Protein AF-A0A2E9PRD3-F1 (afdb_monomer_lite)

Radius of gyration: 20.38 Å; chains: 1; bounding box: 33×47×71 Å

Sequence (124 aa):
MINHQKFILFALFAALSISGCKDDPKRHLQLAQWYSQKGLVDEAILEYREVTRLLPTDVKTLSREDYALLAKAHYSLALMYTKKDWWDYALKEAETCFELLPTREHYDMVTLLRKRINFQSAES

Structure (mmCIF, N/CA/C/O backbone):
data_AF-A0A2E9PRD3-F1
#
_entry.id   AF-A0A2E9PRD3-F1
#
loop_
_atom_site.group_PDB
_atom_site.id
_atom_site.type_symbol
_atom_site.label_atom_id
_atom_site.label_alt_id
_atom_site.label_comp_id
_atom_site.label_asym_id
_atom_site.label_entity_id
_atom_site.label_seq_id
_atom_site.pdbx_PDB_ins_code
_atom_site.Cartn_x
_atom_site.Cartn_y
_atom_site.Cartn_z
_atom_site.occupancy
_atom_site.B_iso_or_equiv
_atom_site.auth_seq_id
_atom_site.auth_comp_id
_atom_site.auth_asym_id
_atom_site.auth_atom_id
_atom_site.pdbx_PDB_model_num
ATOM 1 N N . MET A 1 1 ? -3.025 -34.396 -46.106 1.00 56.72 1 MET A N 1
ATOM 2 C CA . MET A 1 1 ? -3.320 -32.988 -45.740 1.00 56.72 1 MET A CA 1
ATOM 3 C C . MET A 1 1 ? -3.927 -32.819 -44.342 1.00 56.72 1 MET A C 1
ATOM 5 O O . MET A 1 1 ? -3.483 -31.931 -43.631 1.00 56.72 1 MET A O 1
ATOM 9 N N . ILE A 1 2 ? -4.857 -33.676 -43.896 1.00 61.78 2 ILE A N 1
ATOM 10 C CA . ILE A 1 2 ? -5.579 -33.525 -42.608 1.00 61.78 2 ILE A CA 1
ATOM 11 C C . ILE A 1 2 ? -4.672 -33.611 -41.357 1.00 61.78 2 ILE A C 1
ATOM 13 O O . ILE A 1 2 ? -4.856 -32.852 -40.408 1.00 61.78 2 ILE A O 1
ATOM 17 N N . ASN A 1 3 ? -3.652 -34.478 -41.350 1.00 67.44 3 ASN A N 1
ATOM 18 C CA . ASN A 1 3 ? -2.751 -34.628 -40.192 1.00 67.44 3 ASN A CA 1
ATOM 19 C C . ASN A 1 3 ? -1.813 -33.425 -39.997 1.00 67.44 3 ASN A C 1
ATOM 21 O O . ASN A 1 3 ? -1.457 -33.097 -38.870 1.00 67.44 3 ASN A O 1
ATOM 25 N N . HIS A 1 4 ? -1.470 -32.729 -41.083 1.00 70.19 4 HIS A N 1
ATOM 26 C CA . HIS A 1 4 ? -0.598 -31.557 -41.036 1.00 70.19 4 HIS A CA 1
ATOM 27 C C . HIS A 1 4 ? -1.331 -30.329 -40.473 1.00 70.19 4 HIS A C 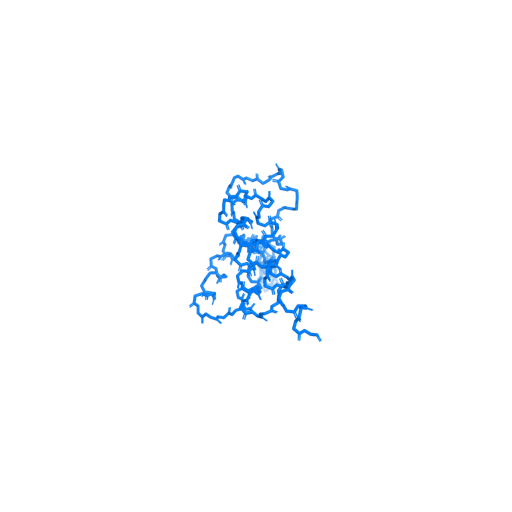1
ATOM 29 O O . HIS A 1 4 ? -0.751 -29.576 -39.696 1.00 70.19 4 HIS A O 1
ATOM 35 N N . GLN A 1 5 ? -2.621 -30.165 -40.795 1.00 74.00 5 GLN A N 1
ATOM 36 C CA . GLN A 1 5 ? -3.482 -29.127 -40.212 1.00 74.00 5 GLN A CA 1
ATOM 37 C C . GLN A 1 5 ? -3.705 -29.333 -38.710 1.00 74.00 5 GLN A C 1
ATOM 39 O O . GLN A 1 5 ? -3.631 -28.371 -37.951 1.00 74.00 5 GLN A O 1
ATOM 44 N N . LYS A 1 6 ? -3.924 -30.579 -38.267 1.00 76.44 6 LYS A N 1
ATOM 45 C CA . LYS A 1 6 ? -4.049 -30.912 -36.837 1.00 76.44 6 LYS A CA 1
ATOM 46 C C . LYS A 1 6 ? -2.760 -30.616 -36.065 1.00 76.44 6 LYS A C 1
ATOM 48 O O . LYS A 1 6 ? -2.824 -30.090 -34.961 1.00 76.44 6 LYS A O 1
ATOM 53 N N . PHE A 1 7 ? -1.604 -30.895 -36.670 1.00 82.06 7 PHE A N 1
ATOM 54 C CA . PHE A 1 7 ? -0.300 -30.588 -36.081 1.00 82.06 7 PHE A CA 1
ATOM 55 C C . PHE A 1 7 ? -0.051 -29.075 -35.970 1.00 82.06 7 PHE A C 1
ATOM 57 O O . PHE A 1 7 ? 0.411 -28.606 -34.936 1.00 82.06 7 PHE A O 1
ATOM 64 N N . ILE A 1 8 ? -0.427 -28.298 -36.992 1.00 81.44 8 ILE A N 1
ATOM 65 C CA . ILE A 1 8 ? -0.334 -26.829 -36.970 1.00 81.44 8 ILE A CA 1
ATOM 66 C C . ILE A 1 8 ? -1.267 -26.230 -35.907 1.00 81.44 8 ILE A C 1
ATOM 68 O O . ILE A 1 8 ? -0.847 -25.359 -35.154 1.00 81.44 8 ILE A O 1
ATOM 72 N N . LEU A 1 9 ? -2.508 -26.717 -35.798 1.00 81.00 9 LEU A N 1
ATOM 73 C CA . LEU A 1 9 ? -3.456 -26.290 -34.760 1.00 81.00 9 LEU A CA 1
ATOM 74 C C . LEU A 1 9 ? -2.944 -26.596 -33.348 1.00 81.00 9 LEU A C 1
ATOM 76 O O . LEU A 1 9 ? -3.047 -25.749 -32.465 1.00 81.00 9 LEU A O 1
ATOM 80 N N . PHE A 1 10 ? -2.349 -27.773 -33.144 1.00 84.00 10 PHE A N 1
ATOM 81 C CA . PHE A 1 10 ? -1.739 -28.145 -31.869 1.00 84.00 10 PHE A CA 1
ATOM 82 C C . PHE A 1 10 ? -0.524 -27.268 -31.532 1.00 84.00 10 PHE A C 1
ATOM 84 O O . PHE A 1 10 ? -0.399 -26.800 -30.404 1.00 84.00 10 PHE A O 1
ATOM 91 N N . ALA A 1 11 ? 0.333 -26.979 -32.516 1.00 81.94 11 ALA A N 1
ATOM 92 C CA . ALA A 1 11 ? 1.482 -26.095 -32.340 1.00 81.94 11 ALA A CA 1
ATOM 93 C C . ALA A 1 11 ? 1.071 -24.638 -32.058 1.00 81.94 11 ALA A C 1
ATOM 95 O O . ALA A 1 11 ? 1.683 -23.991 -31.213 1.00 81.94 11 ALA A O 1
ATOM 96 N N . LEU A 1 12 ? 0.015 -24.131 -32.706 1.00 79.88 12 LEU A N 1
ATOM 97 C CA . LEU A 1 12 ? -0.542 -22.798 -32.442 1.00 79.88 12 LEU A CA 1
ATOM 98 C C . LEU A 1 12 ? -1.164 -22.702 -31.047 1.00 79.88 12 LEU A C 1
ATOM 100 O O . LEU A 1 12 ? -0.955 -21.709 -30.359 1.00 79.88 12 LEU A O 1
ATOM 104 N N . PHE A 1 13 ? -1.885 -23.737 -30.613 1.00 77.50 13 PHE A N 1
ATOM 105 C CA . PHE A 1 13 ? -2.448 -23.801 -29.267 1.00 77.50 13 PHE A CA 1
ATOM 106 C C . PHE A 1 13 ? -1.345 -23.853 -28.200 1.00 77.50 13 PHE A C 1
ATOM 108 O O . PHE A 1 13 ? -1.376 -23.076 -27.250 1.00 77.50 13 PHE A O 1
ATOM 115 N N . ALA A 1 14 ? -0.319 -24.685 -28.404 1.00 75.44 14 ALA A N 1
ATOM 116 C CA . ALA A 1 14 ? 0.845 -24.753 -27.523 1.00 75.44 14 ALA A CA 1
ATOM 117 C C . ALA A 1 14 ? 1.619 -23.421 -27.482 1.00 75.44 14 ALA A C 1
ATOM 119 O O . ALA A 1 14 ? 1.991 -22.961 -26.406 1.00 75.44 14 ALA A O 1
ATOM 120 N N . ALA A 1 15 ? 1.807 -22.758 -28.627 1.00 68.94 15 ALA A N 1
ATOM 121 C CA . ALA A 1 15 ? 2.430 -21.437 -28.696 1.00 68.94 15 ALA A CA 1
ATOM 122 C C . ALA A 1 15 ? 1.605 -20.357 -27.969 1.00 68.94 15 ALA A C 1
ATOM 124 O O . ALA A 1 15 ? 2.188 -19.506 -27.295 1.00 68.94 15 ALA A O 1
ATOM 125 N N . LEU A 1 16 ? 0.268 -20.412 -28.040 1.00 64.81 16 LEU A N 1
ATOM 126 C CA . LEU A 1 16 ? -0.622 -19.526 -27.276 1.00 64.81 16 LEU A CA 1
ATOM 127 C C . LEU A 1 16 ? -0.513 -19.763 -25.762 1.00 64.81 16 LEU A C 1
ATOM 129 O O . LEU A 1 16 ? -0.533 -18.814 -24.988 1.00 64.81 16 LEU A O 1
ATOM 133 N N . SER A 1 17 ? -0.371 -21.021 -25.332 1.00 61.19 17 SER A N 1
ATOM 134 C CA . SER A 1 17 ? -0.203 -21.362 -23.914 1.00 61.19 17 SER A CA 1
ATOM 135 C C . SER A 1 17 ? 1.145 -20.904 -23.348 1.00 61.19 17 SER A C 1
ATOM 137 O O . SER A 1 17 ? 1.213 -20.495 -22.194 1.00 61.19 17 SER A O 1
ATOM 139 N N . ILE A 1 18 ? 2.214 -20.938 -24.152 1.00 60.81 18 ILE A N 1
ATOM 140 C CA . ILE A 1 18 ? 3.556 -20.480 -23.741 1.00 60.81 18 ILE A CA 1
ATOM 141 C C . ILE A 1 18 ? 3.651 -18.944 -23.745 1.00 60.81 18 ILE A C 1
ATOM 143 O O . ILE A 1 18 ? 4.466 -18.369 -23.030 1.00 60.81 18 ILE A O 1
ATOM 147 N N . SER A 1 19 ? 2.795 -18.267 -24.514 1.00 54.50 19 SER A N 1
ATOM 148 C CA . SER A 1 19 ? 2.698 -16.802 -24.554 1.00 54.50 19 SER A CA 1
ATOM 149 C C . SER A 1 19 ? 1.697 -16.225 -23.547 1.00 54.50 19 SER A C 1
ATOM 151 O O . SER A 1 19 ? 1.309 -15.063 -23.679 1.00 54.50 19 SER A O 1
ATOM 153 N N . GLY A 1 20 ? 1.324 -17.000 -22.516 1.00 56.94 20 GLY A N 1
ATOM 154 C CA . GLY A 1 20 ? 0.634 -16.480 -21.337 1.00 56.94 20 GLY A CA 1
ATOM 155 C C . GLY A 1 20 ? 1.354 -15.224 -20.851 1.00 56.94 20 GLY A C 1
ATOM 156 O O . GLY A 1 20 ? 2.537 -15.281 -20.515 1.00 56.94 20 GLY A O 1
ATOM 157 N N . CYS A 1 21 ? 0.674 -14.079 -20.957 1.00 62.84 21 CYS A N 1
ATOM 158 C CA . CYS A 1 21 ? 1.254 -12.761 -20.736 1.00 62.84 21 CYS A CA 1
ATOM 159 C C . CYS A 1 21 ? 2.089 -12.747 -19.456 1.00 62.84 21 CYS A C 1
ATOM 161 O O . CYS A 1 21 ? 1.613 -13.137 -18.396 1.00 62.84 21 CYS A O 1
ATOM 163 N N . LYS A 1 22 ? 3.325 -12.249 -19.547 1.00 67.00 22 LYS A N 1
ATOM 164 C CA . LYS A 1 22 ? 4.060 -11.844 -18.354 1.00 67.00 22 LYS A CA 1
ATOM 165 C C . LYS A 1 22 ? 3.231 -10.755 -17.675 1.00 67.00 22 LYS A C 1
ATOM 167 O O . LYS A 1 22 ? 3.051 -9.687 -18.265 1.00 67.00 22 LYS A O 1
ATOM 172 N N . ASP A 1 23 ? 2.695 -11.058 -16.500 1.00 83.44 23 ASP A N 1
ATOM 173 C CA . ASP A 1 23 ? 1.895 -10.107 -15.737 1.00 83.44 23 ASP A CA 1
ATOM 174 C C . ASP A 1 23 ? 2.724 -8.848 -15.452 1.00 83.44 23 ASP A C 1
ATOM 176 O O . ASP A 1 23 ? 3.894 -8.915 -15.063 1.00 83.44 23 ASP A O 1
ATOM 180 N N . ASP A 1 24 ? 2.116 -7.691 -15.707 1.00 92.44 24 ASP A N 1
ATOM 181 C CA . ASP A 1 24 ? 2.739 -6.380 -15.547 1.00 92.44 24 ASP A CA 1
ATOM 182 C C . ASP A 1 24 ? 2.163 -5.720 -14.287 1.00 92.44 24 ASP A C 1
ATOM 184 O O . ASP A 1 24 ? 0.975 -5.363 -14.280 1.00 92.44 24 ASP A O 1
ATOM 188 N N . PRO A 1 25 ? 2.970 -5.509 -13.231 1.00 96.19 25 PRO A N 1
ATOM 189 C CA . PRO A 1 25 ? 2.489 -4.929 -11.981 1.00 96.19 25 PRO A CA 1
ATOM 190 C C . PRO A 1 25 ? 1.871 -3.538 -12.188 1.00 96.19 25 PRO A C 1
ATOM 192 O O . PRO A 1 25 ? 0.969 -3.137 -11.453 1.00 96.19 25 PRO A O 1
ATOM 195 N N . LYS A 1 26 ? 2.275 -2.792 -13.226 1.00 96.75 26 LYS A N 1
ATOM 196 C CA . LYS A 1 26 ? 1.689 -1.480 -13.523 1.00 96.75 26 LYS A CA 1
ATOM 197 C C . LYS A 1 26 ? 0.231 -1.587 -13.970 1.00 96.75 26 LYS A C 1
ATOM 199 O O . LYS A 1 26 ? -0.569 -0.716 -13.625 1.00 96.75 26 LYS A O 1
ATOM 204 N N . ARG A 1 27 ? -0.125 -2.639 -14.715 1.00 96.44 27 ARG A N 1
ATOM 205 C CA . ARG A 1 27 ? -1.507 -2.876 -15.168 1.00 96.44 27 ARG A CA 1
ATOM 206 C C . ARG A 1 27 ? -2.412 -3.224 -13.997 1.00 96.44 27 ARG A C 1
ATOM 208 O O . ARG A 1 27 ? -3.477 -2.625 -13.878 1.00 96.44 27 ARG A O 1
ATOM 215 N N . HIS A 1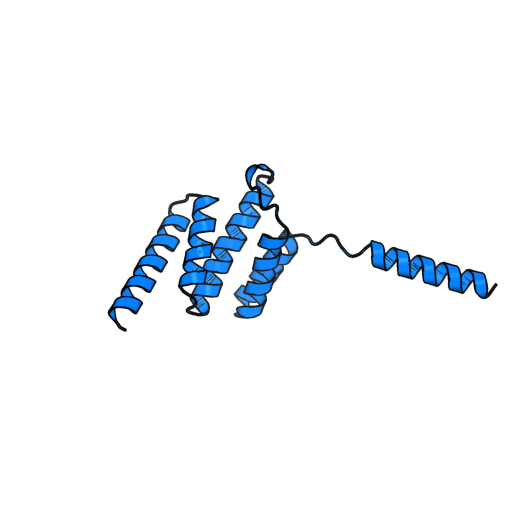 28 ? -1.948 -4.100 -13.108 1.00 97.88 28 HIS A N 1
ATOM 216 C CA . HIS A 1 28 ? -2.651 -4.416 -11.866 1.00 97.88 28 HIS A CA 1
ATOM 217 C C . HIS A 1 28 ? -2.869 -3.160 -11.015 1.00 97.88 28 HIS A C 1
ATOM 219 O O . HIS A 1 28 ? -3.992 -2.888 -10.600 1.00 97.88 28 HIS A O 1
ATOM 225 N N . LEU A 1 29 ? -1.854 -2.299 -10.860 1.00 98.44 29 LEU A N 1
ATOM 226 C CA . LEU A 1 29 ? -2.016 -1.037 -10.129 1.00 98.44 29 LEU A CA 1
ATOM 227 C C . LEU A 1 29 ? -3.089 -0.123 -10.756 1.00 98.44 29 LEU A C 1
ATOM 229 O O . LEU A 1 29 ? -3.884 0.488 -10.040 1.00 98.44 29 LEU A O 1
ATOM 233 N N . GLN A 1 30 ? -3.105 0.012 -12.084 1.00 98.31 30 GLN A N 1
ATOM 234 C CA . GLN A 1 30 ? -4.090 0.844 -12.784 1.00 98.31 30 GLN A CA 1
ATOM 235 C C . GLN A 1 30 ? -5.512 0.292 -12.637 1.00 98.31 30 GLN A C 1
ATOM 237 O O . GLN A 1 30 ? -6.447 1.058 -12.394 1.00 98.31 30 GLN A O 1
ATOM 242 N N . LEU A 1 31 ? -5.672 -1.026 -12.748 1.00 98.38 31 LEU A N 1
ATOM 243 C CA . LEU A 1 31 ? -6.959 -1.687 -12.572 1.00 98.38 31 LEU A CA 1
ATOM 244 C C . LEU A 1 31 ? -7.451 -1.574 -11.120 1.00 98.38 31 LEU A C 1
ATOM 246 O O . LEU A 1 31 ? -8.601 -1.201 -10.890 1.00 98.38 31 LEU A O 1
ATOM 250 N N . ALA A 1 32 ? -6.561 -1.760 -10.144 1.00 98.62 32 ALA A N 1
ATOM 251 C CA . ALA A 1 32 ? -6.848 -1.556 -8.728 1.00 98.62 32 ALA A CA 1
ATOM 252 C C . ALA A 1 32 ? -7.328 -0.126 -8.423 1.00 98.62 32 ALA A C 1
ATOM 254 O O . ALA A 1 32 ? -8.282 0.076 -7.667 1.00 98.62 32 ALA A O 1
ATOM 255 N N . GLN A 1 33 ? -6.704 0.885 -9.039 1.00 98.69 33 GLN A N 1
ATOM 256 C CA . GLN A 1 33 ? -7.124 2.286 -8.917 1.00 98.69 33 GLN A CA 1
ATOM 257 C C . GLN A 1 33 ? -8.506 2.521 -9.515 1.00 98.69 33 GLN A C 1
ATOM 259 O O . GLN A 1 33 ? -9.319 3.224 -8.914 1.00 98.69 33 GLN A O 1
ATOM 264 N N . TRP A 1 34 ? -8.790 1.920 -10.670 1.00 98.69 34 TRP A N 1
ATOM 265 C CA . TRP A 1 34 ? -10.110 1.991 -11.280 1.00 98.69 34 TRP A CA 1
ATOM 266 C C . TRP A 1 34 ? -11.180 1.368 -10.372 1.00 98.69 34 TRP A C 1
ATOM 268 O O . TRP A 1 34 ? -12.183 2.023 -10.087 1.00 98.69 34 TRP A O 1
ATOM 278 N N . TYR A 1 35 ? -10.937 0.171 -9.827 1.00 98.81 35 TYR A N 1
ATOM 279 C CA . TYR A 1 35 ? -11.841 -0.463 -8.861 1.00 98.81 35 TYR A CA 1
ATOM 280 C C . TYR A 1 35 ? -12.029 0.392 -7.600 1.00 98.81 35 TYR A C 1
ATOM 282 O O . TYR A 1 35 ? -13.161 0.634 -7.177 1.00 98.81 35 TYR A O 1
ATOM 290 N N . SER A 1 36 ? -10.941 0.960 -7.068 1.00 98.50 36 SER A N 1
ATOM 291 C CA . SER A 1 36 ? -10.976 1.861 -5.906 1.00 98.50 36 SER A CA 1
ATOM 292 C C . SER A 1 36 ? -11.882 3.074 -6.152 1.00 98.50 36 SER A C 1
ATOM 294 O O . SER A 1 36 ? -12.681 3.438 -5.290 1.00 98.50 36 SER A O 1
ATOM 296 N N . GLN A 1 37 ? -11.793 3.688 -7.338 1.00 98.38 37 GLN A N 1
ATOM 297 C CA . GLN A 1 37 ? -12.629 4.829 -7.736 1.00 98.38 37 GLN A CA 1
ATOM 298 C C . GLN A 1 37 ? -14.108 4.459 -7.889 1.00 98.38 37 GLN A C 1
ATOM 300 O O . GLN A 1 37 ? -14.976 5.311 -7.709 1.00 98.38 37 GLN A O 1
ATOM 305 N N . LYS A 1 38 ? -14.407 3.199 -8.220 1.00 98.44 38 LYS A N 1
ATOM 306 C CA . LYS A 1 38 ? -15.776 2.672 -8.298 1.00 98.44 38 LYS A CA 1
ATOM 307 C C . LYS A 1 38 ? -16.329 2.208 -6.951 1.00 98.44 38 LYS A C 1
ATOM 309 O O . LYS A 1 38 ? -17.498 1.844 -6.889 1.00 98.44 38 LYS A O 1
ATOM 314 N N . GLY A 1 39 ? -15.525 2.238 -5.887 1.00 97.94 39 GLY A N 1
ATOM 315 C CA . GLY A 1 39 ? -15.909 1.703 -4.580 1.00 97.94 39 GLY A CA 1
ATOM 316 C C . GLY A 1 39 ? -15.942 0.172 -4.533 1.00 97.94 39 GLY A C 1
ATOM 317 O O . GLY A 1 39 ? -16.468 -0.391 -3.580 1.00 97.94 39 GLY A O 1
ATOM 318 N N . LEU A 1 40 ? -15.369 -0.492 -5.540 1.00 98.75 40 LEU A N 1
ATOM 319 C CA . LEU A 1 40 ? -15.207 -1.942 -5.612 1.00 98.75 40 LEU A CA 1
ATOM 320 C C . LEU A 1 40 ? -13.973 -2.326 -4.786 1.00 98.75 40 LEU A C 1
ATOM 322 O O . LEU A 1 40 ? -12.867 -2.480 -5.302 1.00 98.75 40 LEU A O 1
ATOM 326 N N . VAL A 1 41 ? -14.145 -2.305 -3.460 1.00 98.69 41 VAL A N 1
ATOM 327 C CA . VAL A 1 41 ? -13.039 -2.381 -2.491 1.00 98.69 41 VAL A CA 1
ATOM 328 C C . VAL A 1 41 ? -12.352 -3.743 -2.524 1.00 98.69 41 VAL A C 1
ATOM 330 O O . VAL A 1 41 ? -11.125 -3.795 -2.492 1.00 98.69 41 VAL A O 1
ATOM 333 N N . ASP A 1 42 ? -13.113 -4.833 -2.606 1.00 98.75 42 ASP A N 1
ATOM 334 C CA . ASP A 1 42 ? -12.546 -6.183 -2.567 1.00 98.75 42 ASP A CA 1
ATOM 335 C C . ASP A 1 42 ? -11.744 -6.479 -3.848 1.00 98.75 42 ASP A C 1
ATOM 337 O O . ASP A 1 42 ? -10.625 -6.987 -3.780 1.00 98.75 42 ASP A O 1
ATOM 341 N N . GLU A 1 43 ? -12.245 -6.060 -5.012 1.00 98.75 43 GLU A N 1
ATOM 342 C CA . GLU A 1 43 ? -11.546 -6.163 -6.294 1.00 98.75 43 GLU A CA 1
ATOM 343 C C . GLU A 1 43 ? -10.285 -5.294 -6.322 1.00 98.75 43 GLU A C 1
ATOM 345 O O . GLU A 1 43 ? -9.230 -5.738 -6.774 1.00 98.75 43 GLU A O 1
ATOM 350 N N . ALA A 1 44 ? -10.353 -4.075 -5.778 1.00 98.88 44 ALA A N 1
ATOM 351 C CA . ALA A 1 44 ? -9.178 -3.222 -5.642 1.00 98.88 44 ALA A CA 1
ATOM 352 C C . ALA A 1 44 ? -8.088 -3.882 -4.785 1.00 98.88 44 ALA A C 1
ATOM 354 O O . ALA A 1 44 ? -6.915 -3.837 -5.155 1.00 98.88 44 ALA A O 1
ATOM 355 N N . ILE A 1 45 ? -8.460 -4.513 -3.663 1.00 98.88 45 ILE A N 1
ATOM 356 C CA . ILE A 1 45 ? -7.516 -5.239 -2.798 1.00 98.88 45 ILE A CA 1
ATOM 357 C C . ILE A 1 45 ? -6.828 -6.357 -3.578 1.00 98.88 45 ILE A C 1
ATOM 359 O O . ILE A 1 45 ? -5.604 -6.462 -3.512 1.00 98.88 45 ILE A O 1
ATOM 363 N N . LEU A 1 46 ? -7.583 -7.175 -4.318 1.00 98.62 46 LEU A N 1
ATOM 364 C CA . LEU A 1 46 ? -7.012 -8.274 -5.103 1.00 98.62 46 LEU A CA 1
ATOM 365 C C . LEU A 1 46 ? -5.963 -7.761 -6.094 1.00 98.62 46 LEU A C 1
ATOM 367 O O . LEU A 1 46 ? -4.837 -8.251 -6.105 1.00 98.62 46 LEU A O 1
ATOM 371 N N . GLU A 1 47 ? -6.291 -6.719 -6.851 1.00 98.62 47 GLU A N 1
ATOM 372 C CA . GLU A 1 47 ? -5.385 -6.168 -7.858 1.00 98.62 47 GLU A CA 1
ATOM 373 C C . GLU A 1 47 ? -4.156 -5.478 -7.244 1.00 98.62 47 GLU A C 1
ATOM 375 O O . GLU A 1 47 ? -3.042 -5.644 -7.739 1.00 98.62 47 GLU A O 1
ATOM 380 N N . TYR A 1 48 ? -4.294 -4.750 -6.129 1.00 98.81 48 TYR A N 1
ATOM 381 C CA . TYR A 1 48 ? -3.117 -4.200 -5.445 1.00 98.81 48 TYR A CA 1
ATOM 382 C C . TYR A 1 48 ? -2.202 -5.300 -4.889 1.00 98.81 48 TYR A C 1
ATOM 384 O O . TYR A 1 48 ? -0.982 -5.136 -4.908 1.00 98.81 48 TYR A O 1
ATOM 392 N N . ARG A 1 49 ? -2.757 -6.429 -4.426 1.00 98.44 49 ARG A N 1
ATOM 393 C CA . ARG A 1 49 ? -1.961 -7.583 -3.973 1.00 98.44 49 ARG A CA 1
ATOM 394 C C . ARG A 1 49 ? -1.210 -8.263 -5.113 1.00 98.44 49 ARG A C 1
ATOM 396 O O . ARG A 1 49 ? -0.121 -8.780 -4.886 1.00 98.44 49 ARG A O 1
ATOM 403 N N . GLU A 1 50 ? -1.728 -8.224 -6.336 1.00 98.00 50 GLU A N 1
ATOM 404 C CA . GLU A 1 50 ? -0.976 -8.711 -7.494 1.00 98.00 50 GLU A CA 1
ATOM 405 C C . GLU A 1 50 ? 0.270 -7.856 -7.761 1.00 98.00 50 GLU A C 1
ATOM 407 O O . GLU A 1 50 ? 1.327 -8.401 -8.071 1.00 98.00 50 GLU A O 1
ATOM 412 N N . VAL A 1 51 ? 0.215 -6.538 -7.527 1.00 98.06 51 VAL A N 1
ATOM 413 C CA . VAL A 1 51 ? 1.413 -5.677 -7.600 1.00 98.06 51 VAL A CA 1
ATOM 414 C C . VAL A 1 51 ? 2.484 -6.143 -6.612 1.00 98.06 51 VAL A C 1
ATOM 416 O O . VAL A 1 51 ? 3.643 -6.305 -6.995 1.00 98.06 51 VAL A O 1
ATOM 419 N N . THR A 1 52 ? 2.105 -6.385 -5.354 1.00 96.94 52 THR A N 1
ATOM 420 C CA . THR A 1 52 ? 3.052 -6.815 -4.312 1.00 96.94 52 THR A CA 1
ATOM 421 C C . THR A 1 52 ? 3.545 -8.249 -4.524 1.00 96.94 52 THR A C 1
ATOM 423 O O . THR A 1 52 ? 4.660 -8.569 -4.123 1.00 96.94 52 THR A O 1
ATOM 426 N N . ARG A 1 53 ? 2.762 -9.106 -5.198 1.00 96.25 53 ARG A N 1
ATOM 427 C CA . ARG A 1 53 ? 3.158 -10.469 -5.591 1.00 96.25 53 ARG A CA 1
ATO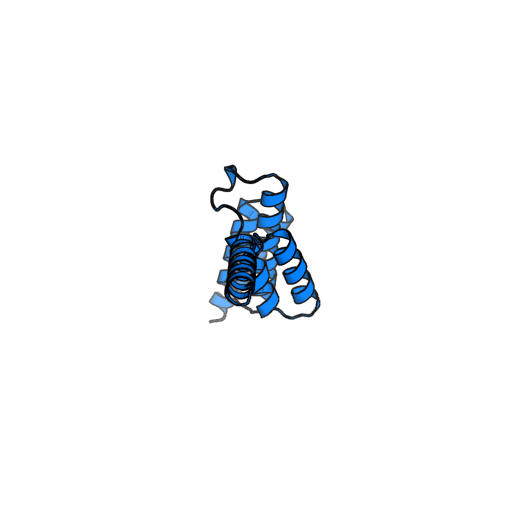M 428 C C . ARG A 1 53 ? 4.165 -10.484 -6.743 1.00 96.25 53 ARG A C 1
ATOM 430 O O . ARG A 1 53 ? 5.045 -11.343 -6.772 1.00 96.25 53 ARG A O 1
ATOM 437 N N . LEU A 1 54 ? 3.987 -9.605 -7.727 1.00 95.50 54 LEU A N 1
ATOM 438 C CA . LEU A 1 54 ? 4.778 -9.596 -8.962 1.00 95.50 54 LEU A CA 1
ATOM 439 C C . LEU A 1 54 ? 6.141 -8.927 -8.800 1.00 95.50 54 LEU A C 1
ATOM 441 O O . LEU A 1 54 ? 7.079 -9.268 -9.524 1.00 95.50 54 LEU A O 1
ATOM 445 N N . LEU A 1 55 ? 6.252 -7.971 -7.881 1.00 94.75 55 LEU A N 1
ATOM 446 C CA . LEU A 1 55 ? 7.512 -7.298 -7.605 1.00 94.75 55 LEU A CA 1
ATOM 447 C C . LEU A 1 55 ? 8.405 -8.144 -6.677 1.00 94.75 55 LEU A C 1
ATOM 449 O O . LEU A 1 55 ? 7.902 -8.773 -5.746 1.00 94.75 55 LEU A O 1
ATOM 453 N N . PRO A 1 56 ? 9.732 -8.179 -6.917 1.00 85.50 56 PRO A N 1
ATOM 454 C CA . PRO A 1 56 ? 10.683 -8.876 -6.057 1.00 85.50 56 PRO A CA 1
ATOM 455 C C . PRO A 1 56 ? 10.556 -8.514 -4.575 1.00 85.50 56 PRO A C 1
ATOM 457 O O . PRO A 1 56 ? 10.430 -7.346 -4.214 1.00 85.50 56 PRO A O 1
ATOM 460 N N . THR A 1 57 ? 10.697 -9.521 -3.713 1.00 82.75 57 THR A N 1
ATOM 461 C CA . THR A 1 57 ? 10.743 -9.335 -2.256 1.00 82.75 57 THR A CA 1
ATOM 462 C C . THR A 1 57 ? 12.029 -8.649 -1.794 1.00 82.75 57 THR A C 1
ATOM 464 O O . THR A 1 57 ? 12.010 -7.916 -0.806 1.00 82.75 57 THR A O 1
ATOM 467 N N . ASP A 1 58 ? 13.149 -8.852 -2.501 1.00 91.50 58 ASP A N 1
ATOM 468 C CA . ASP A 1 58 ? 14.383 -8.104 -2.250 1.00 91.50 58 ASP A CA 1
ATOM 469 C C . ASP A 1 58 ? 14.314 -6.723 -2.904 1.00 91.50 58 ASP A C 1
ATOM 471 O O . ASP A 1 58 ? 14.708 -6.516 -4.057 1.00 91.50 58 ASP A O 1
ATOM 475 N N . VAL A 1 59 ? 13.838 -5.759 -2.120 1.00 90.00 59 VAL A N 1
ATOM 476 C CA . VAL A 1 59 ? 13.661 -4.358 -2.515 1.00 90.00 59 VAL A CA 1
ATOM 477 C C . VAL A 1 59 ? 14.938 -3.691 -3.033 1.00 90.00 59 VAL A C 1
ATOM 479 O O . VAL A 1 59 ? 14.853 -2.717 -3.776 1.00 90.00 59 VAL A O 1
ATOM 482 N N . LYS A 1 60 ? 16.129 -4.218 -2.703 1.00 90.56 60 LYS A N 1
ATOM 483 C CA . LYS A 1 60 ? 17.416 -3.690 -3.194 1.00 90.56 60 LYS A CA 1
ATOM 484 C C . LYS A 1 60 ? 17.629 -3.942 -4.685 1.00 90.56 60 LYS A C 1
ATOM 486 O O . LYS A 1 60 ? 18.465 -3.284 -5.298 1.00 90.56 60 LYS A O 1
ATOM 491 N N . THR A 1 61 ? 16.899 -4.901 -5.249 1.00 93.25 61 THR A N 1
ATOM 492 C CA . THR A 1 61 ? 16.966 -5.266 -6.670 1.00 93.25 61 THR A CA 1
ATOM 493 C C . THR A 1 61 ? 15.968 -4.496 -7.531 1.00 93.25 61 THR A C 1
ATOM 495 O O . THR A 1 61 ? 16.029 -4.582 -8.757 1.00 93.25 61 THR A O 1
ATOM 498 N N . LEU A 1 62 ? 15.058 -3.741 -6.908 1.00 94.56 62 LEU A N 1
ATOM 499 C CA . LEU A 1 62 ? 14.019 -3.004 -7.615 1.00 94.56 62 LEU A CA 1
ATOM 500 C C . LEU A 1 62 ? 14.601 -1.806 -8.365 1.00 94.56 62 LEU A C 1
ATOM 502 O O . LEU A 1 62 ? 15.470 -1.084 -7.870 1.00 94.56 62 LEU A O 1
ATOM 506 N N . SER A 1 63 ? 14.055 -1.558 -9.555 1.00 95.31 63 SER A N 1
ATOM 507 C CA . SER A 1 63 ? 14.212 -0.266 -10.219 1.00 95.31 63 SER A CA 1
ATOM 508 C C . SER A 1 63 ? 13.554 0.840 -9.384 1.00 95.31 63 SER A C 1
ATOM 510 O O . SER A 1 63 ? 12.717 0.574 -8.519 1.00 95.31 63 SER A O 1
ATOM 512 N N . ARG A 1 64 ? 13.894 2.109 -9.646 1.00 93.81 64 ARG A N 1
ATOM 513 C CA . ARG A 1 64 ? 13.241 3.237 -8.957 1.00 93.81 64 ARG A CA 1
ATOM 514 C C . ARG A 1 64 ? 11.737 3.258 -9.227 1.00 93.81 64 ARG A C 1
ATOM 516 O O . ARG A 1 64 ? 10.956 3.593 -8.339 1.00 93.81 64 ARG A O 1
ATOM 523 N N . GLU A 1 65 ? 11.348 2.904 -10.445 1.00 94.44 65 GLU A N 1
ATOM 524 C CA . GLU A 1 65 ? 9.962 2.819 -10.878 1.00 94.44 65 GLU A CA 1
ATOM 525 C C . GLU A 1 65 ? 9.214 1.716 -10.125 1.00 94.44 65 GLU A C 1
ATOM 527 O O . GLU A 1 65 ? 8.153 1.985 -9.563 1.00 94.44 65 GLU A O 1
ATOM 532 N N . ASP A 1 66 ? 9.781 0.510 -10.055 1.00 95.62 66 ASP A N 1
ATOM 533 C CA . ASP A 1 66 ? 9.171 -0.619 -9.344 1.00 95.62 66 ASP A CA 1
ATOM 534 C C . ASP A 1 66 ? 9.096 -0.362 -7.841 1.00 95.62 66 ASP A C 1
ATOM 536 O O . ASP A 1 66 ? 8.103 -0.687 -7.196 1.00 95.62 66 ASP A O 1
ATOM 540 N N . TYR A 1 67 ? 10.111 0.294 -7.283 1.00 95.56 67 TYR A N 1
ATOM 541 C CA . TYR A 1 67 ? 10.127 0.695 -5.884 1.00 95.56 67 TYR A CA 1
ATOM 542 C C . TYR A 1 67 ? 8.975 1.660 -5.555 1.00 95.56 67 TYR A C 1
ATOM 544 O O . TYR A 1 67 ? 8.247 1.474 -4.577 1.00 95.56 67 TYR A O 1
ATOM 552 N N . ALA A 1 68 ? 8.754 2.669 -6.405 1.00 95.25 68 ALA A N 1
ATOM 553 C CA . ALA A 1 68 ? 7.630 3.593 -6.262 1.00 95.25 68 ALA A CA 1
ATOM 554 C C . ALA A 1 68 ? 6.274 2.898 -6.477 1.00 95.25 68 ALA A C 1
ATOM 556 O O . ALA A 1 68 ? 5.297 3.214 -5.794 1.00 95.25 68 ALA A O 1
ATOM 557 N N . LEU A 1 69 ? 6.208 1.946 -7.411 1.00 97.50 69 LEU A N 1
ATOM 558 C CA . LEU A 1 69 ? 5.014 1.154 -7.690 1.00 97.50 69 LEU A CA 1
ATOM 559 C C . LEU A 1 69 ? 4.624 0.284 -6.485 1.00 97.50 69 LEU A C 1
ATOM 561 O O . LEU A 1 69 ? 3.456 0.284 -6.093 1.00 97.50 69 LEU A O 1
ATOM 565 N N . LEU A 1 70 ? 5.605 -0.382 -5.866 1.00 98.00 70 LEU A N 1
ATOM 566 C CA . LEU A 1 70 ? 5.427 -1.206 -4.672 1.00 98.00 70 LEU A CA 1
ATOM 567 C C . LEU A 1 70 ? 4.918 -0.370 -3.496 1.00 98.00 70 LEU A C 1
ATOM 569 O O . LEU A 1 70 ? 3.891 -0.695 -2.899 1.00 98.00 70 LEU A O 1
ATOM 573 N N . ALA A 1 71 ? 5.578 0.756 -3.210 1.00 97.62 71 ALA A N 1
ATOM 574 C CA . ALA A 1 71 ? 5.165 1.654 -2.133 1.00 97.62 71 ALA A CA 1
ATOM 575 C C . ALA A 1 71 ? 3.735 2.182 -2.339 1.00 97.62 71 ALA A C 1
ATOM 577 O O . ALA A 1 71 ? 2.958 2.264 -1.387 1.00 97.62 71 ALA A O 1
ATOM 578 N N . LYS A 1 72 ? 3.353 2.482 -3.589 1.00 98.38 72 LYS A N 1
ATOM 579 C CA . LYS A 1 72 ? 1.997 2.925 -3.933 1.00 98.38 72 LYS A CA 1
ATOM 580 C C . LYS A 1 72 ? 0.950 1.825 -3.760 1.00 98.38 72 LYS A C 1
ATOM 582 O O . LYS A 1 72 ? -0.174 2.131 -3.358 1.00 98.38 72 LYS A O 1
ATOM 587 N N . ALA A 1 73 ? 1.291 0.570 -4.048 1.00 98.56 73 ALA A N 1
ATOM 588 C CA . ALA A 1 73 ? 0.404 -0.562 -3.798 1.00 98.56 73 ALA A CA 1
ATOM 589 C C . ALA A 1 73 ? 0.162 -0.751 -2.295 1.00 98.56 73 ALA A C 1
ATOM 591 O O . ALA A 1 73 ? -0.994 -0.788 -1.886 1.00 98.56 73 ALA A O 1
ATOM 592 N N . HIS A 1 74 ? 1.217 -0.744 -1.472 1.00 98.69 74 HIS A N 1
ATOM 593 C CA . HIS A 1 74 ? 1.097 -0.822 -0.009 1.00 98.69 74 HIS A CA 1
ATOM 594 C C . HIS A 1 74 ? 0.282 0.342 0.579 1.00 98.69 74 HIS A C 1
ATOM 596 O O . HIS A 1 74 ? -0.648 0.118 1.351 1.00 98.69 74 HIS A O 1
ATOM 602 N N . TYR A 1 75 ? 0.536 1.583 0.144 1.00 98.81 75 TYR A N 1
ATOM 603 C CA . TYR A 1 75 ? -0.279 2.742 0.538 1.00 98.81 75 TYR A CA 1
ATOM 604 C C . TYR A 1 75 ? -1.764 2.524 0.218 1.00 98.81 75 TYR A C 1
ATOM 606 O O . TYR A 1 75 ? -2.650 2.769 1.035 1.00 98.81 75 TYR A O 1
ATOM 614 N N . SER A 1 76 ? -2.050 2.038 -0.991 1.00 98.81 76 SER A N 1
ATOM 615 C CA . SER A 1 76 ? -3.423 1.847 -1.453 1.00 98.81 76 SER A CA 1
ATOM 616 C C . SER A 1 76 ? -4.114 0.678 -0.746 1.00 98.81 76 SER A C 1
ATOM 618 O O . SER A 1 76 ? -5.297 0.786 -0.426 1.00 98.81 76 SER A O 1
ATOM 620 N N . LEU A 1 77 ? -3.388 -0.399 -0.432 1.00 98.88 77 LEU A N 1
ATOM 621 C CA . LEU A 1 77 ? -3.879 -1.498 0.402 1.00 98.88 77 LEU A CA 1
ATOM 622 C C . LEU A 1 77 ? -4.235 -1.013 1.805 1.00 98.88 77 LEU A C 1
ATOM 624 O O . LEU A 1 77 ? -5.318 -1.338 2.288 1.00 98.88 77 LEU A O 1
ATOM 628 N N . ALA A 1 78 ? -3.402 -0.169 2.420 1.00 98.81 78 ALA A N 1
ATOM 629 C CA . ALA A 1 78 ? -3.709 0.428 3.718 1.00 98.81 78 ALA A CA 1
ATOM 630 C C . ALA A 1 78 ? -5.040 1.202 3.690 1.00 98.81 78 ALA A C 1
ATOM 632 O O . ALA A 1 78 ? -5.881 1.050 4.582 1.00 98.81 78 ALA A O 1
ATOM 633 N N . LEU A 1 79 ? -5.285 1.973 2.624 1.00 98.75 79 LEU A N 1
ATOM 634 C CA . LEU A 1 79 ? -6.556 2.675 2.429 1.00 98.75 79 LEU A CA 1
ATOM 635 C C . LEU A 1 79 ? -7.738 1.725 2.203 1.00 98.75 79 LEU A C 1
ATOM 637 O O . LEU A 1 79 ? -8.823 1.966 2.734 1.00 98.75 79 LEU A O 1
ATOM 641 N N . MET A 1 80 ? -7.568 0.662 1.415 1.00 98.81 80 MET A N 1
ATOM 642 C CA . MET A 1 80 ? -8.654 -0.286 1.154 1.00 98.81 80 MET A CA 1
ATOM 643 C C . MET A 1 80 ? -9.003 -1.108 2.399 1.00 98.81 80 MET A C 1
ATOM 645 O O . MET A 1 80 ? -10.180 -1.257 2.715 1.00 98.81 80 MET A O 1
ATOM 649 N N . TYR A 1 81 ? -8.011 -1.561 3.165 1.00 98.81 81 TYR A N 1
ATOM 650 C CA . TYR A 1 81 ? -8.248 -2.241 4.439 1.00 98.81 81 TYR A CA 1
ATOM 651 C C . TYR A 1 81 ? -8.865 -1.314 5.488 1.00 98.81 81 TYR A C 1
ATOM 653 O O . TYR A 1 81 ? -9.746 -1.742 6.231 1.00 98.81 81 TYR A O 1
ATOM 661 N N . THR A 1 82 ? -8.513 -0.025 5.481 1.00 98.38 82 THR A N 1
ATOM 662 C CA . THR A 1 82 ? -9.205 0.995 6.287 1.00 98.38 82 THR A CA 1
ATOM 663 C C . THR A 1 82 ? -10.694 1.074 5.939 1.00 98.38 82 THR A C 1
ATOM 665 O O . THR A 1 82 ? -11.526 1.145 6.835 1.00 98.38 82 THR A O 1
ATOM 668 N N . LYS A 1 83 ? -11.065 0.999 4.652 1.00 98.19 83 LYS A N 1
ATOM 669 C CA . LYS A 1 83 ? -12.481 0.974 4.225 1.00 98.19 83 LYS A CA 1
ATOM 670 C C . LYS A 1 83 ? -13.237 -0.285 4.664 1.00 98.19 83 LYS A C 1
ATOM 672 O O . LYS A 1 83 ? -14.463 -0.274 4.641 1.00 98.19 83 LYS A O 1
ATOM 677 N N . LYS A 1 84 ? -12.525 -1.360 5.010 1.00 98.12 84 LYS A N 1
ATOM 678 C CA . LYS A 1 84 ? -13.086 -2.628 5.502 1.00 98.12 84 LYS A CA 1
ATOM 679 C C . LYS A 1 84 ? -13.106 -2.717 7.030 1.00 98.12 84 LYS A C 1
ATOM 681 O O . LYS A 1 84 ? -13.491 -3.758 7.550 1.00 98.12 84 LYS A O 1
ATOM 686 N N . ASP A 1 85 ? -12.642 -1.679 7.729 1.00 97.44 85 ASP A N 1
ATOM 687 C CA . ASP A 1 85 ? -12.374 -1.705 9.170 1.00 97.44 85 ASP A CA 1
ATOM 688 C C . ASP A 1 85 ? -11.390 -2.828 9.576 1.00 97.44 85 ASP A C 1
ATOM 690 O O . ASP A 1 85 ? -11.418 -3.344 10.692 1.00 97.44 85 ASP A O 1
ATOM 694 N N . TRP A 1 86 ? -10.501 -3.234 8.663 1.00 98.12 86 TRP A N 1
ATOM 695 C CA . TRP A 1 86 ? -9.476 -4.258 8.891 1.00 98.12 86 TRP A CA 1
ATOM 696 C C . TRP A 1 86 ? -8.181 -3.599 9.364 1.00 98.12 86 TRP A C 1
ATOM 698 O O . TRP A 1 86 ? -7.179 -3.554 8.650 1.00 98.12 86 TRP A O 1
ATOM 708 N N . TRP A 1 87 ? -8.230 -3.029 10.565 1.00 97.94 87 TRP A N 1
ATOM 709 C CA . TRP A 1 87 ? -7.231 -2.079 11.058 1.00 97.94 87 TRP A CA 1
ATOM 710 C C . TRP A 1 87 ? -5.818 -2.646 11.159 1.00 97.94 87 TRP A C 1
ATOM 712 O O . TRP A 1 87 ? -4.875 -1.965 10.764 1.00 97.94 87 TRP A O 1
ATOM 722 N N . ASP A 1 88 ? -5.664 -3.893 11.606 1.00 98.12 88 ASP A N 1
ATOM 723 C CA . ASP A 1 88 ? -4.346 -4.530 11.716 1.00 98.12 88 ASP A CA 1
ATOM 724 C C . ASP A 1 88 ? -3.696 -4.727 10.342 1.00 98.12 88 ASP A C 1
ATOM 726 O O . ASP A 1 88 ? -2.514 -4.434 10.153 1.00 98.12 88 ASP A O 1
ATOM 730 N N . TYR A 1 89 ? -4.484 -5.153 9.349 1.00 98.56 89 TYR A N 1
ATOM 731 C CA . TYR A 1 89 ? -4.024 -5.261 7.965 1.00 98.56 89 TYR A CA 1
ATOM 732 C C . TYR A 1 89 ? -3.697 -3.883 7.388 1.00 98.56 89 TYR A C 1
ATOM 734 O O . TYR A 1 89 ? -2.658 -3.715 6.756 1.00 98.56 89 TYR A O 1
ATOM 742 N N . ALA A 1 90 ? -4.532 -2.875 7.648 1.00 98.81 90 ALA A N 1
ATOM 743 C CA . ALA A 1 90 ? -4.268 -1.511 7.207 1.00 98.81 90 ALA A CA 1
ATOM 744 C C . ALA A 1 90 ? -2.958 -0.962 7.791 1.00 98.81 90 ALA A C 1
ATOM 746 O O . ALA A 1 90 ? -2.150 -0.392 7.057 1.00 98.81 90 ALA A O 1
ATOM 747 N N . LEU A 1 91 ? -2.729 -1.159 9.095 1.00 98.81 91 LEU A N 1
ATOM 748 C CA . LEU A 1 91 ? -1.509 -0.722 9.768 1.00 98.81 91 LEU A CA 1
ATOM 749 C C . LEU A 1 91 ? -0.285 -1.426 9.189 1.00 98.81 91 LEU A C 1
ATOM 751 O O . LEU A 1 91 ? 0.705 -0.760 8.894 1.00 98.81 91 LEU A O 1
ATOM 755 N N . LYS A 1 92 ? -0.366 -2.743 8.973 1.00 98.75 92 LYS A N 1
ATOM 756 C CA . LYS A 1 92 ? 0.743 -3.518 8.415 1.00 98.75 92 LYS A CA 1
ATOM 757 C C . LYS A 1 92 ? 1.194 -2.974 7.059 1.00 98.75 92 LYS A C 1
ATOM 759 O O . LYS A 1 92 ? 2.384 -2.774 6.838 1.00 98.75 92 LYS A O 1
ATOM 764 N N . GLU A 1 93 ? 0.243 -2.707 6.170 1.00 98.81 93 GLU A N 1
ATOM 765 C CA . GLU A 1 93 ? 0.523 -2.173 4.834 1.00 98.81 93 GLU A CA 1
ATOM 766 C C . GLU A 1 93 ? 1.056 -0.730 4.891 1.00 98.81 93 GLU A C 1
ATOM 768 O O . GLU A 1 93 ? 1.973 -0.374 4.149 1.00 98.81 93 GLU A O 1
ATOM 773 N N . ALA A 1 94 ? 0.541 0.098 5.808 1.00 98.81 94 ALA A N 1
ATOM 774 C CA . ALA A 1 94 ? 1.037 1.458 6.021 1.00 98.81 94 ALA A CA 1
ATOM 775 C C . ALA A 1 94 ? 2.484 1.476 6.543 1.00 98.81 94 ALA A C 1
ATOM 777 O O . ALA A 1 94 ? 3.291 2.291 6.096 1.00 98.81 94 ALA A O 1
ATOM 778 N N . GLU A 1 95 ? 2.830 0.568 7.459 1.00 98.75 95 GLU A N 1
ATOM 779 C CA . GLU A 1 95 ? 4.196 0.412 7.966 1.00 98.75 95 GLU A CA 1
ATOM 780 C C . GLU A 1 95 ? 5.154 0.015 6.843 1.00 98.75 95 GLU A C 1
ATOM 782 O O . GLU A 1 95 ? 6.178 0.671 6.663 1.00 98.75 95 GLU A O 1
ATOM 787 N N . THR A 1 96 ? 4.787 -0.970 6.019 1.00 98.25 96 THR A N 1
ATOM 788 C CA . THR A 1 96 ? 5.595 -1.355 4.852 1.00 98.25 96 THR A CA 1
ATOM 789 C C . THR A 1 96 ? 5.732 -0.208 3.845 1.00 98.25 96 THR A C 1
ATOM 791 O O . THR A 1 96 ? 6.816 0.025 3.313 1.00 98.25 96 THR A O 1
ATOM 794 N N . CYS A 1 97 ? 4.674 0.574 3.612 1.00 98.25 97 CYS A N 1
ATOM 795 C CA . CYS A 1 97 ? 4.753 1.769 2.772 1.00 98.25 97 CYS A CA 1
ATOM 796 C C . CYS A 1 97 ? 5.760 2.802 3.314 1.00 98.25 97 CYS A C 1
ATOM 798 O O . CYS A 1 97 ? 6.562 3.344 2.549 1.00 98.25 97 CYS A O 1
ATOM 800 N N . PHE A 1 98 ? 5.750 3.054 4.626 1.00 98.25 98 PHE A N 1
ATOM 801 C CA . PHE A 1 98 ? 6.683 3.970 5.281 1.00 98.25 98 PHE A CA 1
ATOM 802 C C . PHE A 1 98 ? 8.129 3.453 5.257 1.00 98.25 98 PHE A C 1
ATOM 804 O O . PHE A 1 98 ? 9.046 4.235 5.013 1.00 98.25 98 PHE A O 1
ATOM 811 N N . GLU A 1 99 ? 8.337 2.150 5.460 1.00 96.81 99 GLU A N 1
ATOM 812 C CA . GLU A 1 99 ? 9.654 1.510 5.341 1.00 96.81 99 GLU A CA 1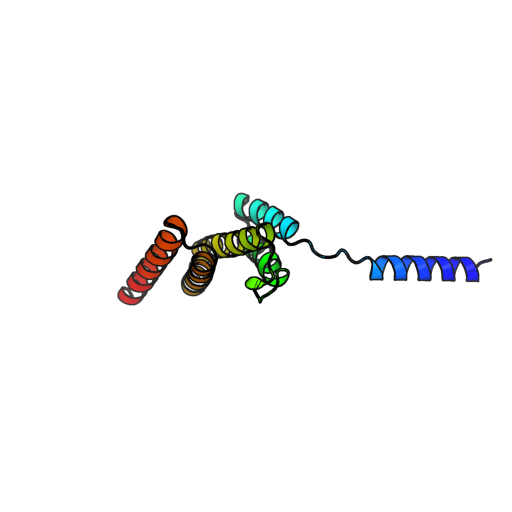
ATOM 813 C C . GLU A 1 99 ? 10.241 1.682 3.936 1.00 96.81 99 GLU A C 1
ATOM 815 O O . GLU A 1 99 ? 11.431 1.965 3.792 1.00 96.81 99 GLU A O 1
ATOM 820 N N . LEU A 1 100 ? 9.403 1.564 2.900 1.00 95.56 100 LEU A N 1
ATOM 82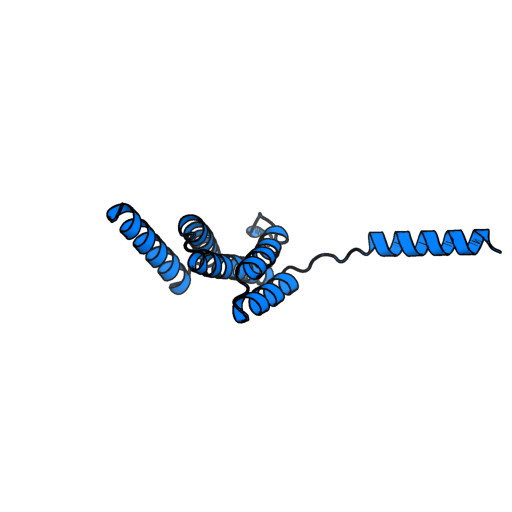1 C CA . LEU A 1 100 ? 9.815 1.803 1.522 1.00 95.56 100 LEU A CA 1
ATOM 822 C C . LEU A 1 100 ? 10.096 3.292 1.284 1.00 95.56 100 LEU A C 1
ATOM 824 O O . LEU A 1 100 ? 11.180 3.671 0.841 1.00 95.56 100 LEU A O 1
ATOM 828 N N . LEU A 1 101 ? 9.133 4.163 1.568 1.00 95.50 101 LEU A N 1
ATOM 829 C CA . LEU A 1 101 ? 9.238 5.597 1.318 1.00 95.50 101 LEU A CA 1
ATOM 830 C C . LEU A 1 101 ? 8.935 6.372 2.604 1.00 95.50 101 LEU A C 1
ATOM 832 O O . LEU A 1 101 ? 7.775 6.698 2.854 1.00 95.50 101 LEU A O 1
ATOM 836 N N . PRO A 1 102 ? 9.950 6.730 3.407 1.00 96.75 102 PRO A N 1
ATOM 837 C CA . PRO A 1 102 ? 9.737 7.422 4.672 1.00 96.75 102 PRO A CA 1
ATOM 838 C C . PRO A 1 102 ? 9.449 8.907 4.434 1.00 96.75 102 PRO A C 1
ATOM 840 O O . PRO A 1 102 ? 10.322 9.770 4.525 1.00 96.75 102 PRO A O 1
ATOM 843 N N . THR A 1 103 ? 8.200 9.212 4.094 1.00 97.31 103 THR A N 1
ATOM 844 C CA . THR A 1 103 ? 7.688 10.577 3.945 1.00 97.31 103 THR A CA 1
ATOM 845 C C . THR A 1 103 ? 6.841 10.960 5.156 1.00 97.31 103 THR A C 1
ATOM 847 O O . THR A 1 103 ? 6.358 10.100 5.896 1.00 97.31 103 THR A O 1
ATOM 850 N N . ARG A 1 104 ? 6.617 12.266 5.349 1.00 97.94 104 ARG A N 1
ATOM 851 C CA . ARG A 1 104 ? 5.700 12.755 6.388 1.00 97.94 104 ARG A CA 1
ATOM 852 C C . ARG A 1 104 ? 4.286 12.198 6.208 1.00 97.94 104 ARG A C 1
ATOM 854 O O . ARG A 1 104 ? 3.678 11.794 7.185 1.00 97.94 104 ARG A O 1
ATOM 861 N N . GLU A 1 105 ? 3.798 12.133 4.972 1.00 97.69 105 GLU A N 1
ATOM 862 C CA . GLU A 1 105 ? 2.465 11.606 4.667 1.00 97.69 105 GLU A CA 1
ATOM 863 C C . GLU A 1 105 ? 2.317 10.137 5.092 1.00 97.69 105 GLU A C 1
ATOM 865 O O . GLU A 1 105 ? 1.344 9.773 5.751 1.00 97.69 105 GLU A O 1
ATOM 870 N N . HIS A 1 106 ? 3.301 9.293 4.768 1.00 98.25 106 HIS A N 1
ATOM 871 C CA . HIS A 1 106 ? 3.259 7.876 5.134 1.00 98.25 106 HIS A CA 1
ATOM 872 C C . HIS A 1 106 ? 3.408 7.676 6.649 1.00 98.25 106 HIS A C 1
ATOM 874 O O . HIS A 1 106 ? 2.736 6.824 7.230 1.00 98.25 106 HIS A O 1
ATOM 880 N N . TYR A 1 107 ? 4.225 8.501 7.310 1.00 98.38 107 TYR A N 1
ATOM 881 C CA . TYR A 1 107 ? 4.317 8.509 8.770 1.00 98.38 107 TYR A CA 1
ATOM 882 C C . TYR A 1 107 ? 2.983 8.895 9.426 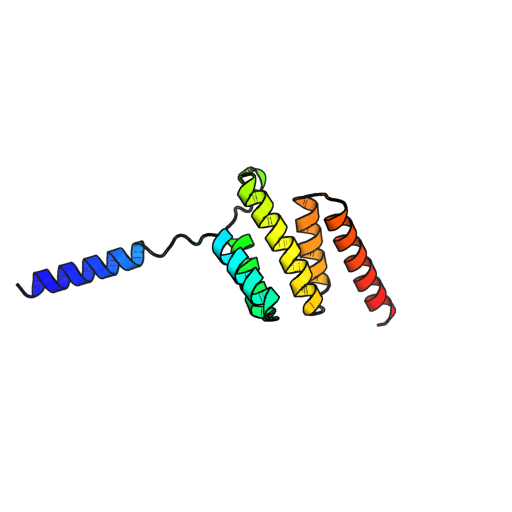1.00 98.38 107 TYR A C 1
ATOM 884 O O . TYR A 1 107 ? 2.513 8.212 10.339 1.00 98.38 107 TYR A O 1
ATOM 892 N N . ASP A 1 108 ? 2.337 9.953 8.933 1.00 98.62 108 ASP A N 1
ATOM 893 C CA . ASP A 1 108 ? 1.050 10.418 9.445 1.00 98.62 108 ASP A CA 1
ATOM 894 C C . ASP A 1 108 ? -0.014 9.308 9.314 1.00 98.62 108 ASP A C 1
ATOM 896 O O . ASP A 1 108 ? -0.736 9.042 10.276 1.00 98.62 108 ASP A O 1
ATOM 900 N N . MET A 1 109 ? -0.043 8.562 8.201 1.00 98.56 109 MET A N 1
ATOM 901 C CA . MET A 1 109 ? -0.925 7.396 8.039 1.00 98.56 109 MET A CA 1
ATOM 902 C C . MET A 1 109 ? -0.696 6.322 9.116 1.00 98.56 109 MET A C 1
ATOM 904 O O . MET A 1 109 ? -1.655 5.894 9.763 1.00 98.56 109 MET A O 1
ATOM 908 N N . VAL A 1 110 ? 0.557 5.910 9.352 1.00 98.75 110 VAL A N 1
ATOM 909 C CA . VAL A 1 110 ? 0.898 4.916 10.390 1.00 98.75 110 VAL A CA 1
ATOM 910 C C . VAL A 1 110 ? 0.426 5.384 11.768 1.00 98.75 110 VAL A C 1
ATOM 912 O O . VAL A 1 110 ? -0.186 4.620 12.519 1.00 98.75 110 VAL A O 1
ATOM 915 N N . THR A 1 111 ? 0.669 6.651 12.113 1.00 98.56 111 THR A N 1
ATOM 916 C CA . THR A 1 111 ? 0.274 7.186 13.426 1.00 98.56 111 THR A CA 1
ATOM 917 C C . THR A 1 111 ? -1.241 7.250 13.607 1.00 98.56 111 THR A C 1
ATOM 919 O O . THR A 1 111 ? -1.738 6.907 14.682 1.00 98.56 111 THR A O 1
ATOM 922 N N . LEU A 1 112 ? -1.986 7.629 12.565 1.00 98.31 112 LEU A N 1
ATOM 923 C CA . LEU A 1 112 ? -3.448 7.662 12.591 1.00 98.31 112 LEU A CA 1
ATOM 924 C C . LEU A 1 112 ? -4.040 6.264 12.791 1.00 98.31 112 LEU A C 1
ATOM 926 O O . LEU A 1 112 ? -4.940 6.101 13.617 1.00 98.31 112 LEU A O 1
ATOM 930 N N . LEU A 1 113 ? -3.508 5.255 12.096 1.00 98.50 113 LEU A N 1
ATOM 931 C CA . LEU A 1 113 ? -3.963 3.870 12.226 1.00 98.50 113 LEU A CA 1
ATOM 932 C C . LEU A 1 113 ? -3.667 3.297 13.615 1.00 98.50 113 LEU A C 1
ATOM 934 O O . LEU A 1 113 ? -4.565 2.742 14.245 1.00 98.50 113 LEU A O 1
ATOM 938 N N . ARG A 1 114 ? -2.465 3.523 14.161 1.00 98.38 114 ARG A N 1
ATOM 939 C CA . ARG A 1 114 ? -2.141 3.136 15.549 1.00 98.38 114 ARG A CA 1
ATOM 940 C C . ARG A 1 114 ? -3.074 3.797 16.558 1.00 98.38 114 ARG A C 1
ATOM 942 O O . ARG A 1 114 ? -3.573 3.140 17.467 1.00 98.38 114 ARG A O 1
ATOM 949 N N . LYS A 1 115 ? -3.345 5.095 16.387 1.00 97.94 115 LYS A N 1
ATOM 950 C CA . LYS A 1 115 ? -4.277 5.829 17.250 1.00 97.94 115 LYS A CA 1
ATOM 951 C C . LYS A 1 115 ? -5.681 5.219 17.184 1.00 97.94 115 LYS A C 1
ATOM 953 O O . LYS A 1 115 ? -6.307 5.043 18.224 1.00 97.94 115 LYS A O 1
ATOM 958 N N . ARG A 1 116 ? -6.161 4.877 15.983 1.00 96.12 116 ARG A N 1
ATOM 959 C CA . ARG A 1 116 ? -7.467 4.238 15.769 1.00 96.12 116 ARG A CA 1
ATOM 960 C C . ARG A 1 116 ? -7.568 2.879 16.465 1.00 96.12 116 ARG A C 1
ATOM 962 O O . ARG A 1 116 ? -8.539 2.671 17.185 1.00 96.12 116 ARG A O 1
ATOM 969 N N . ILE A 1 117 ? -6.567 2.014 16.297 1.00 96.62 117 ILE A N 1
ATOM 970 C CA . ILE A 1 117 ? -6.513 0.684 16.927 1.00 96.62 117 ILE A CA 1
ATOM 971 C C . ILE A 1 117 ? -6.538 0.808 18.455 1.00 96.62 117 ILE A C 1
ATOM 973 O O . ILE A 1 117 ? -7.346 0.160 19.116 1.00 96.62 117 ILE A O 1
ATOM 977 N N . ASN A 1 118 ? -5.727 1.712 19.012 1.00 95.81 118 ASN A N 1
ATOM 978 C CA . ASN A 1 118 ? -5.680 1.941 20.457 1.00 95.81 118 ASN A CA 1
ATOM 979 C C . ASN A 1 118 ? -7.031 2.410 21.021 1.00 95.81 118 ASN A C 1
ATOM 981 O O . ASN A 1 118 ? -7.422 1.986 22.106 1.00 95.81 118 ASN A O 1
ATOM 985 N N . PHE A 1 119 ? -7.760 3.267 20.296 1.00 93.69 119 PHE A N 1
ATOM 986 C CA . PHE A 1 119 ? -9.101 3.675 20.723 1.00 93.69 119 PHE A CA 1
ATOM 987 C C . PHE A 1 119 ? -10.082 2.503 20.748 1.00 93.69 119 PHE A C 1
ATOM 989 O O . PHE A 1 119 ? -10.810 2.364 21.721 1.00 93.69 119 PHE A O 1
ATOM 996 N N . GLN A 1 120 ? -10.066 1.627 19.741 1.00 89.31 120 GLN A N 1
ATOM 997 C CA . GLN A 1 120 ? -10.958 0.464 19.725 1.00 89.31 120 GLN A CA 1
ATOM 998 C C . GLN A 1 120 ? -10.672 -0.506 20.868 1.00 89.31 120 GLN A C 1
ATOM 1000 O O . GLN A 1 120 ? -11.607 -0.988 21.495 1.00 89.31 120 GLN A O 1
ATOM 1005 N N . SER A 1 121 ? -9.396 -0.740 21.187 1.00 86.00 121 SER A N 1
ATOM 1006 C CA . SER A 1 121 ? -9.025 -1.578 22.336 1.00 86.00 121 SER A CA 1
ATOM 1007 C C . SER A 1 121 ? -9.423 -0.987 23.691 1.00 86.00 121 SER A C 1
ATOM 1009 O O . SER A 1 121 ? -9.477 -1.712 24.676 1.00 86.00 121 SER A O 1
ATOM 1011 N N . ALA A 1 122 ? -9.665 0.325 23.762 1.00 86.94 122 ALA A N 1
ATOM 1012 C CA . ALA A 1 122 ? -10.107 0.993 24.984 1.00 86.94 122 ALA A CA 1
ATOM 1013 C C . ALA A 1 122 ? -11.640 0.994 25.146 1.00 86.94 122 ALA A C 1
ATOM 1015 O O . ALA A 1 122 ? -12.131 1.258 26.241 1.00 86.94 122 ALA A O 1
ATOM 1016 N N . GLU A 1 123 ? -12.385 0.738 24.066 1.00 80.00 123 GLU A N 1
ATOM 1017 C CA . GLU A 1 123 ? -13.855 0.687 24.045 1.00 80.00 123 GLU A CA 1
ATOM 1018 C C . GLU A 1 123 ? -14.416 -0.737 24.237 1.00 80.00 123 GLU A C 1
ATOM 1020 O O . GLU A 1 123 ? -15.610 -0.881 24.505 1.00 80.00 123 GLU A O 1
ATOM 1025 N N . SER A 1 124 ? -13.577 -1.771 24.097 1.00 69.75 124 SER A N 1
ATOM 1026 C CA . SER A 1 124 ? -13.906 -3.196 24.288 1.00 69.75 124 SER A CA 1
ATOM 1027 C C . SER A 1 124 ? -13.707 -3.668 25.724 1.00 69.75 124 SER A C 1
ATOM 1029 O O . SER A 1 124 ? -14.574 -4.419 26.220 1.00 69.75 124 SER A O 1
#

Secondary structure (DSSP, 8-state):
-HHHHHHHHHHHHHHHHHT-----HHHHHHHHHHHHHHT-HHHHHHHHHHHHHHS-S-GGG--HHHHHHHHHHHHHHHHHHHHTT-HHHHHHHHHHHHHHS--HHHHHHHHHHHHHHHHHHHH-

pLDDT: mean 91.67, std 11.44, range [54.5, 98.88]

Foldseek 3Di:
DVVVVVVVVVVVVVVVVVPPDLDDLVVLQVVLVVCVVVVVLVSSLVSLVVLCVNDDPPLVPDDPVSLVSNLSSLQVNLVSCVVVVVLVSSLVSLVVSCVSPVDPVSVVSNVVSVVVVVVVVVVD